Protein AF-A0A447JFD4-F1 (afdb_monomer_lite)

Organism: NCBI:txid1962639

Radius of gyration: 13.33 Å; chains: 1; bounding box: 26×24×35 Å

InterPro domains:
  IPR036849 Enolase-like, C-terminal domain superfamily [G3DSA:3.20.20.120] (3-63)
  IPR036849 Enolase-like, C-terminal domain superfamily [SSF51604] (1-63)

Structure (mmCIF, N/CA/C/O backbone):
data_AF-A0A447JFD4-F1
#
_entry.id   AF-A0A447JFD4-F1
#
loop_
_atom_site.group_PDB
_atom_site.id
_atom_site.type_symbol
_atom_site.label_atom_id
_atom_site.label_alt_id
_atom_site.label_comp_id
_atom_site.label_asym_id
_atom_site.label_entity_id
_atom_site.la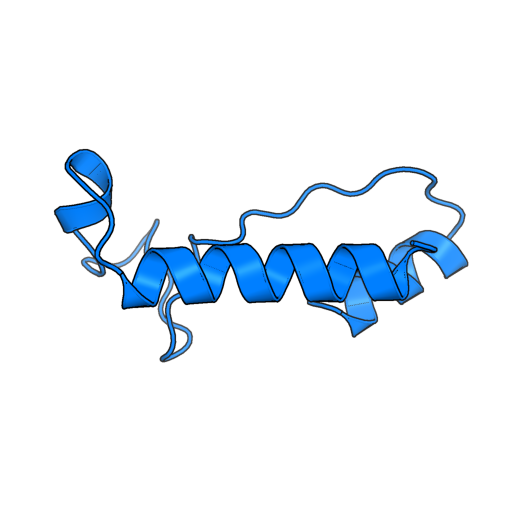bel_seq_id
_atom_site.pdbx_PDB_ins_code
_atom_site.Cartn_x
_atom_site.Cartn_y
_atom_site.Cartn_z
_atom_site.occupancy
_atom_site.B_iso_or_equiv
_atom_site.auth_seq_id
_atom_site.auth_comp_id
_atom_site.auth_asym_id
_atom_site.auth_atom_id
_atom_site.pdbx_PDB_model_num
ATOM 1 N N . MET A 1 1 ? -1.251 5.735 -7.427 1.00 71.12 1 MET A N 1
ATOM 2 C CA . MET A 1 1 ? -0.323 4.601 -7.222 1.00 71.12 1 MET A CA 1
ATOM 3 C C . MET A 1 1 ? -0.122 3.776 -8.491 1.00 71.12 1 MET A C 1
ATOM 5 O O . MET A 1 1 ? 0.995 3.759 -8.976 1.00 71.12 1 MET A O 1
ATOM 9 N N . LEU A 1 2 ? -1.168 3.214 -9.112 1.00 79.00 2 LEU A N 1
ATOM 10 C CA . LEU A 1 2 ? -1.061 2.392 -10.338 1.00 79.00 2 LEU A CA 1
ATOM 11 C C . LEU A 1 2 ? -0.177 2.979 -11.458 1.00 79.00 2 LEU A C 1
ATOM 13 O O . LEU A 1 2 ? 0.729 2.326 -11.961 1.00 79.00 2 LEU A O 1
ATOM 17 N N . ARG A 1 3 ? -0.406 4.252 -11.814 1.00 83.38 3 ARG A N 1
ATOM 18 C CA . ARG A 1 3 ? 0.380 4.958 -12.842 1.00 83.38 3 ARG A CA 1
ATOM 19 C C . ARG A 1 3 ? 1.869 5.038 -12.492 1.00 83.38 3 ARG A C 1
ATOM 21 O O . ARG A 1 3 ? 2.700 5.015 -13.384 1.00 83.38 3 ARG A O 1
ATOM 28 N N . ARG A 1 4 ? 2.195 5.139 -11.200 1.00 85.56 4 ARG A N 1
ATOM 29 C CA . ARG A 1 4 ? 3.578 5.216 -10.711 1.00 85.56 4 ARG A CA 1
ATOM 30 C C . ARG A 1 4 ? 4.267 3.854 -10.749 1.00 85.56 4 ARG A C 1
ATOM 32 O O . ARG A 1 4 ? 5.444 3.820 -11.058 1.00 85.56 4 ARG A O 1
ATOM 39 N N . ALA A 1 5 ? 3.532 2.764 -10.516 1.00 85.69 5 ALA A N 1
ATOM 40 C CA . ALA A 1 5 ? 4.061 1.412 -10.693 1.00 85.69 5 ALA A CA 1
ATOM 41 C C . ALA A 1 5 ? 4.475 1.159 -12.152 1.00 85.69 5 ALA A C 1
ATOM 43 O O . ALA A 1 5 ? 5.587 0.714 -12.395 1.00 85.69 5 ALA A O 1
ATOM 44 N N . ARG A 1 6 ? 3.619 1.527 -13.119 1.00 87.94 6 ARG A N 1
ATOM 45 C CA . ARG A 1 6 ? 3.957 1.430 -14.552 1.00 87.94 6 ARG A CA 1
ATOM 46 C C . ARG A 1 6 ? 5.135 2.322 -14.933 1.00 87.94 6 ARG A C 1
ATOM 48 O O . ARG A 1 6 ? 6.063 1.836 -15.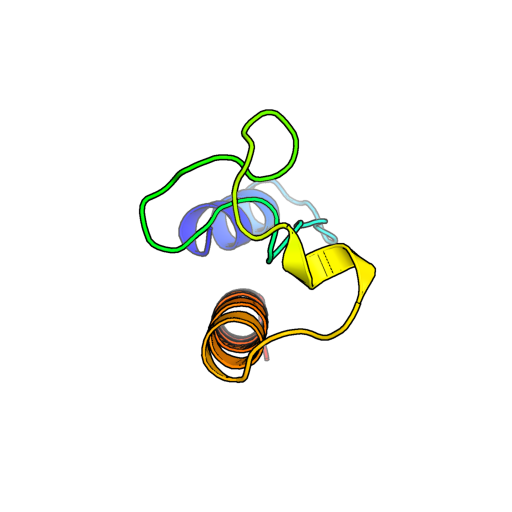552 1.00 87.94 6 ARG A O 1
ATOM 55 N N . ALA A 1 7 ? 5.137 3.577 -14.479 1.00 91.75 7 ALA A N 1
ATOM 56 C CA . ALA A 1 7 ? 6.253 4.485 -14.740 1.00 91.75 7 ALA A CA 1
ATOM 57 C C . ALA A 1 7 ? 7.591 3.947 -14.202 1.00 91.75 7 ALA A C 1
ATOM 59 O O . ALA A 1 7 ? 8.598 4.072 -14.875 1.00 91.75 7 ALA A O 1
ATOM 60 N N . ALA A 1 8 ? 7.603 3.306 -13.027 1.00 92.12 8 ALA A N 1
ATOM 61 C CA . ALA A 1 8 ? 8.823 2.698 -12.497 1.00 92.12 8 ALA A CA 1
ATOM 62 C C . ALA A 1 8 ? 9.331 1.538 -13.376 1.00 92.12 8 ALA A C 1
ATOM 64 O O . ALA A 1 8 ? 10.533 1.414 -13.579 1.00 92.12 8 ALA A O 1
ATOM 65 N N . LEU A 1 9 ? 8.429 0.720 -13.928 1.00 91.31 9 LEU A N 1
ATOM 66 C CA . LEU A 1 9 ? 8.803 -0.317 -14.895 1.00 91.31 9 LEU A CA 1
ATOM 67 C C . LEU A 1 9 ? 9.337 0.289 -16.199 1.00 91.31 9 LEU A C 1
ATOM 69 O O . LEU A 1 9 ? 10.349 -0.178 -16.715 1.00 91.31 9 LEU A O 1
ATOM 73 N N . ASP A 1 10 ? 8.687 1.343 -16.704 1.00 93.25 10 ASP A N 1
ATOM 74 C CA . ASP A 1 10 ? 9.125 2.072 -17.902 1.00 93.25 10 ASP A CA 1
ATOM 75 C C . ASP A 1 10 ? 10.515 2.715 -17.697 1.00 93.25 10 ASP A C 1
ATOM 77 O O . ASP A 1 10 ? 11.319 2.764 -18.626 1.00 93.25 10 ASP A O 1
ATOM 81 N N . ASP A 1 11 ? 10.824 3.140 -16.466 1.00 94.62 11 ASP A N 1
ATOM 82 C CA . ASP A 1 11 ? 12.131 3.669 -16.047 1.00 94.62 11 ASP A CA 1
ATOM 83 C C . ASP A 1 11 ? 13.200 2.566 -15.848 1.00 94.62 11 ASP A C 1
ATOM 85 O O . ASP A 1 11 ? 14.346 2.861 -15.502 1.00 94.62 11 ASP A O 1
ATOM 89 N N . GLY A 1 12 ? 12.855 1.293 -16.071 1.00 95.81 12 GLY A N 1
ATOM 90 C CA . GLY A 1 12 ? 13.777 0.158 -15.999 1.00 95.81 12 GLY A CA 1
ATOM 91 C C . GLY A 1 12 ? 13.989 -0.419 -14.598 1.00 95.81 12 GLY A C 1
ATOM 92 O O . GLY A 1 12 ? 14.878 -1.254 -14.422 1.00 95.81 12 GLY A O 1
ATOM 93 N N . TYR A 1 13 ? 13.194 -0.011 -13.603 1.00 95.25 13 TYR A N 1
ATOM 94 C CA . TYR A 1 13 ? 13.195 -0.670 -12.297 1.00 95.25 13 TYR A CA 1
ATOM 95 C C . TYR A 1 13 ? 12.478 -2.019 -12.383 1.00 95.25 13 TYR A C 1
ATOM 97 O O . TYR A 1 13 ? 11.389 -2.124 -12.940 1.00 95.25 13 TYR A O 1
ATOM 105 N N . ASP A 1 14 ? 13.052 -3.042 -11.761 1.00 93.75 14 ASP A N 1
ATOM 106 C CA . ASP A 1 14 ? 12.476 -4.386 -11.638 1.00 93.75 14 ASP A CA 1
ATOM 107 C C . ASP A 1 14 ? 11.769 -4.616 -10.289 1.00 93.75 14 ASP A C 1
ATOM 109 O O . ASP A 1 14 ? 11.077 -5.618 -10.096 1.00 93.75 14 ASP A O 1
ATOM 113 N N . ALA A 1 15 ? 11.898 -3.666 -9.359 1.00 93.75 15 ALA A N 1
ATOM 114 C CA . ALA A 1 15 ? 11.299 -3.717 -8.036 1.00 93.75 15 ALA A CA 1
ATOM 115 C C . ALA A 1 15 ? 10.792 -2.342 -7.581 1.00 93.75 15 ALA A C 1
ATOM 117 O O . ALA A 1 15 ? 11.422 -1.309 -7.808 1.00 93.75 15 ALA A O 1
ATOM 118 N N . ILE A 1 16 ? 9.663 -2.339 -6.864 1.00 93.06 16 ILE A N 1
ATOM 119 C CA . ILE A 1 16 ? 9.095 -1.142 -6.231 1.00 93.06 16 ILE A CA 1
ATOM 120 C C . ILE A 1 16 ? 8.700 -1.426 -4.782 1.00 93.06 16 ILE A C 1
ATOM 122 O O . ILE A 1 16 ? 8.364 -2.552 -4.420 1.00 93.06 16 ILE A O 1
ATOM 126 N N . LYS A 1 17 ? 8.683 -0.376 -3.956 1.00 94.12 17 LYS A N 1
ATOM 127 C CA . LYS A 1 17 ? 8.1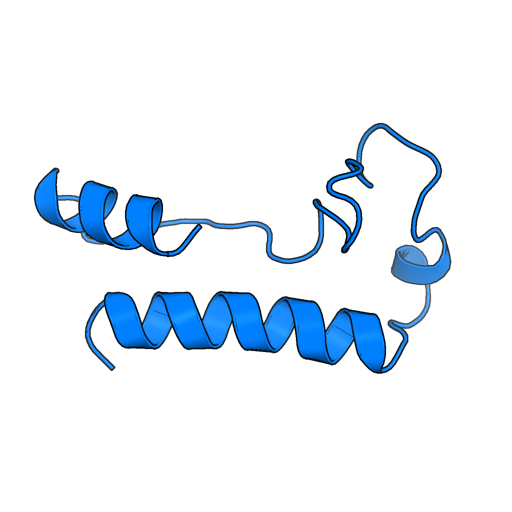38 -0.405 -2.594 1.00 94.12 17 LYS A CA 1
ATOM 128 C C . LYS A 1 17 ? 6.967 0.566 -2.490 1.00 94.12 17 LYS A C 1
ATOM 130 O O . LYS A 1 17 ? 7.025 1.665 -3.037 1.00 94.12 17 LYS A O 1
ATOM 135 N N . VAL A 1 18 ? 5.927 0.174 -1.764 1.00 95.44 18 VAL A N 1
ATOM 136 C CA . VAL A 1 18 ? 4.756 1.012 -1.489 1.00 95.44 18 VAL A CA 1
ATOM 137 C C . VAL A 1 18 ? 4.266 0.766 -0.067 1.00 95.44 18 VAL A C 1
ATOM 139 O O . VAL A 1 18 ? 4.254 -0.381 0.376 1.00 95.44 18 VAL A O 1
ATOM 142 N N . ASP A 1 19 ? 3.854 1.826 0.627 1.00 96.56 19 ASP A N 1
ATOM 143 C CA . ASP A 1 19 ? 3.023 1.712 1.825 1.00 96.56 19 ASP A CA 1
ATOM 144 C C . ASP A 1 19 ? 1.542 1.803 1.403 1.00 96.56 19 ASP A C 1
ATOM 146 O O . ASP A 1 19 ? 1.096 2.848 0.914 1.00 96.56 19 ASP A O 1
ATOM 150 N N . PRO A 1 20 ? 0.764 0.710 1.501 1.00 96.44 20 PRO A N 1
ATOM 151 C CA . PRO A 1 20 ? -0.618 0.701 1.044 1.00 96.44 20 PRO A CA 1
ATOM 152 C C . PRO A 1 20 ? -1.617 1.258 2.070 1.00 96.44 20 PRO A C 1
ATOM 154 O O . PRO A 1 20 ? -2.802 1.332 1.732 1.00 96.44 20 PRO A O 1
ATOM 157 N N . LEU A 1 21 ? -1.200 1.634 3.286 1.00 97.62 21 LEU A N 1
ATOM 158 C CA . LEU A 1 21 ? -2.092 2.045 4.382 1.00 97.62 21 LEU A CA 1
ATOM 159 C C . LEU A 1 21 ? -1.807 3.441 4.950 1.00 97.62 21 LEU A C 1
ATOM 161 O O . LEU A 1 21 ? -2.715 3.998 5.569 1.00 97.62 21 LEU A O 1
ATOM 165 N N . GLU A 1 22 ? -0.619 4.006 4.711 1.00 97.44 22 GLU A N 1
ATOM 166 C CA . GLU A 1 22 ? -0.225 5.365 5.123 1.00 97.44 22 GLU A CA 1
ATOM 167 C C . GLU A 1 22 ? -1.258 6.421 4.711 1.00 97.44 22 GLU A C 1
ATOM 169 O O . GLU A 1 22 ? -1.679 7.230 5.531 1.00 97.44 22 GLU A O 1
ATOM 174 N N . ILE A 1 23 ? -1.743 6.369 3.470 1.00 97.56 23 ILE A N 1
ATOM 175 C CA . ILE A 1 23 ? -2.751 7.313 2.975 1.00 97.56 23 ILE A CA 1
ATOM 176 C C . ILE A 1 23 ? -4.154 6.747 3.193 1.00 97.56 23 ILE A C 1
ATOM 178 O O . ILE A 1 23 ? -4.476 5.675 2.674 1.00 97.56 23 ILE A O 1
ATOM 182 N N . ASP A 1 24 ? -5.029 7.449 3.906 1.00 95.75 24 ASP A N 1
ATOM 183 C CA . ASP A 1 24 ? -6.406 6.993 4.118 1.00 95.75 24 ASP A CA 1
ATOM 184 C C . ASP A 1 24 ? -7.300 7.173 2.866 1.00 95.75 24 ASP A C 1
ATOM 186 O O . ASP A 1 24 ? -6.823 7.414 1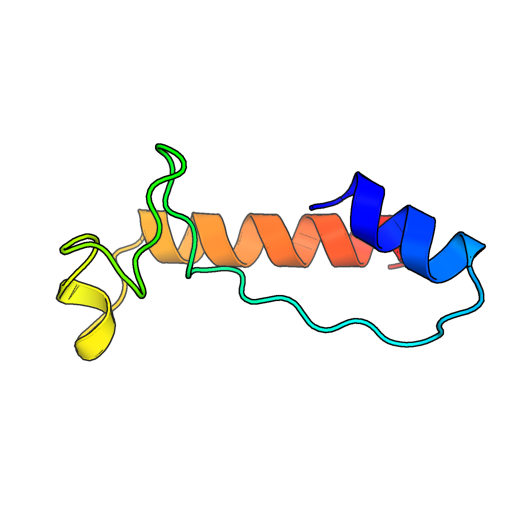.752 1.00 95.75 24 ASP A O 1
ATOM 190 N N . ARG A 1 25 ? -8.621 6.986 3.003 1.00 94.62 25 ARG A N 1
ATOM 191 C CA . ARG A 1 25 ? -9.565 7.165 1.881 1.00 94.62 25 ARG A CA 1
ATOM 192 C C . ARG A 1 25 ? -9.789 8.629 1.498 1.00 94.62 25 ARG A C 1
ATOM 194 O O . ARG A 1 25 ? -10.176 8.888 0.362 1.00 94.62 25 ARG A O 1
ATOM 201 N N . ASN A 1 26 ? -9.563 9.552 2.424 1.00 95.75 26 ASN A N 1
ATOM 202 C CA . ASN A 1 26 ? -9.707 10.990 2.219 1.00 95.75 26 ASN A CA 1
ATOM 203 C C . ASN A 1 26 ? -8.418 11.622 1.674 1.00 95.75 26 ASN A C 1
ATOM 205 O O . ASN A 1 26 ? -8.433 12.782 1.274 1.00 95.75 26 ASN A O 1
ATOM 209 N N . GLY A 1 27 ? -7.325 10.856 1.620 1.00 94.75 27 GLY A N 1
ATOM 210 C CA . GLY A 1 27 ? -6.011 11.356 1.235 1.00 94.75 27 GLY A CA 1
ATOM 211 C C . GLY A 1 27 ? -5.211 11.917 2.410 1.00 94.75 27 GLY A C 1
ATOM 212 O O . GLY A 1 27 ? -4.157 12.498 2.168 1.00 94.75 27 GLY A O 1
ATOM 213 N N . ASP A 1 28 ? -5.689 11.741 3.646 1.00 96.19 28 ASP A N 1
ATOM 214 C CA . ASP A 1 28 ? -4.956 12.130 4.847 1.00 96.19 28 ASP A CA 1
ATOM 215 C C . ASP A 1 28 ? -3.800 11.146 5.096 1.00 96.19 28 ASP A C 1
ATOM 217 O O . ASP A 1 28 ? -3.913 9.935 4.873 1.00 96.19 28 ASP A O 1
ATOM 221 N N . ASP A 1 29 ? -2.691 11.683 5.586 1.00 97.06 29 ASP A N 1
ATOM 222 C CA . ASP A 1 29 ? -1.466 10.963 5.902 1.00 97.06 29 ASP A CA 1
ATOM 223 C C . ASP A 1 29 ? -1.506 10.473 7.357 1.00 97.06 29 ASP A C 1
ATOM 225 O O . ASP A 1 29 ? -1.406 11.251 8.308 1.00 97.06 29 ASP A O 1
ATOM 229 N N . CYS A 1 30 ? -1.655 9.163 7.542 1.00 96.12 30 CYS A N 1
ATOM 230 C CA . CYS A 1 30 ? -1.767 8.531 8.855 1.00 96.12 30 CYS A CA 1
ATOM 231 C C . CYS A 1 30 ? -0.449 8.519 9.646 1.00 96.12 30 CYS A C 1
ATOM 233 O O . CYS A 1 30 ? -0.484 8.234 10.843 1.00 96.12 30 CYS A O 1
ATOM 235 N N . VAL A 1 31 ? 0.698 8.793 9.016 1.00 96.31 31 VAL A N 1
ATOM 236 C CA . VAL A 1 31 ? 2.003 8.849 9.692 1.00 96.31 31 VAL A CA 1
ATOM 237 C C . VAL A 1 31 ? 2.159 10.178 10.426 1.00 96.31 31 VAL A C 1
ATOM 239 O O . VAL A 1 31 ? 2.624 10.200 11.567 1.00 96.31 31 VAL A O 1
ATOM 242 N N . PHE A 1 32 ? 1.729 11.283 9.811 1.00 95.38 32 PHE A N 1
ATOM 243 C CA . PHE A 1 32 ? 1.882 12.629 10.384 1.00 95.38 32 PHE A CA 1
ATOM 244 C C . PHE A 1 32 ? 0.593 13.228 10.948 1.00 95.38 32 PHE A C 1
ATOM 246 O O . PHE A 1 32 ? 0.638 14.234 11.661 1.00 95.38 32 PHE A O 1
ATOM 253 N N . GLN A 1 33 ? -0.563 12.636 10.654 1.00 95.06 33 GLN A N 1
ATOM 254 C CA . GLN A 1 33 ? -1.855 13.105 11.137 1.00 95.06 33 GLN A CA 1
ATOM 255 C C . GLN A 1 33 ? -2.503 12.066 12.042 1.00 95.06 33 GLN A C 1
ATOM 257 O O . GLN A 1 33 ? -2.345 10.859 11.889 1.00 95.06 33 GLN A O 1
ATOM 262 N N . ASN A 1 34 ? -3.301 12.552 12.992 1.00 94.56 34 ASN A N 1
ATOM 263 C CA . ASN A 1 34 ? -4.026 11.702 13.926 1.00 94.56 34 ASN A CA 1
ATOM 264 C C . ASN A 1 34 ? -5.250 11.045 13.251 1.00 94.56 34 ASN A C 1
ATOM 266 O O . ASN A 1 34 ? -6.404 11.393 13.526 1.00 94.56 34 ASN A O 1
ATOM 270 N N 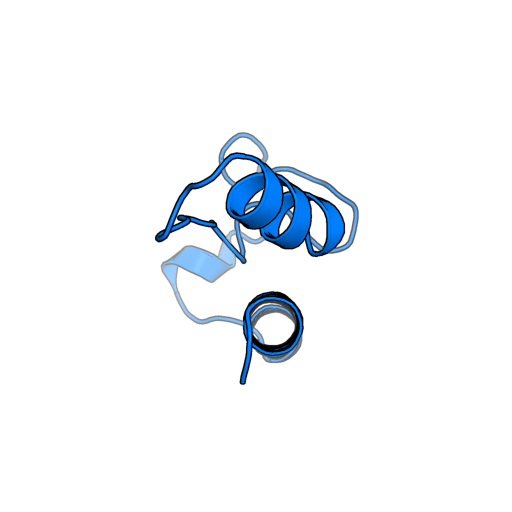. ARG A 1 35 ? -4.984 10.128 12.318 1.00 96.00 35 ARG A N 1
ATOM 271 C CA . ARG A 1 35 ? -5.949 9.331 11.551 1.00 96.00 35 ARG A CA 1
ATOM 272 C C . ARG A 1 35 ? -5.704 7.851 11.782 1.00 96.00 35 ARG A C 1
ATOM 274 O O . ARG A 1 35 ? -4.609 7.452 12.150 1.00 96.00 35 ARG A O 1
ATOM 281 N N . ASN A 1 36 ? -6.759 7.049 11.623 1.00 93.94 36 ASN A N 1
ATOM 282 C CA . ASN A 1 36 ? -6.698 5.586 11.709 1.00 93.94 36 ASN A CA 1
ATOM 283 C C . ASN A 1 36 ? -5.884 5.037 12.901 1.00 93.94 36 ASN A C 1
ATOM 285 O O . ASN A 1 36 ? -5.201 4.026 12.783 1.00 93.94 36 ASN A O 1
ATOM 289 N N . ARG A 1 37 ? -5.992 5.663 14.084 1.00 96.31 37 ARG A N 1
ATOM 290 C CA . ARG A 1 37 ? -5.269 5.253 15.310 1.00 96.31 37 ARG A CA 1
ATOM 291 C C . ARG A 1 37 ? -5.430 3.777 15.686 1.00 96.31 37 ARG A C 1
ATOM 293 O O . ARG A 1 37 ? -4.620 3.245 16.436 1.00 96.31 37 ARG A O 1
ATOM 300 N N . ASN A 1 38 ? -6.482 3.118 15.201 1.00 97.50 38 ASN A N 1
ATOM 301 C CA . ASN A 1 38 ? -6.694 1.690 15.409 1.00 97.50 38 ASN A CA 1
ATOM 302 C C . ASN A 1 38 ? -5.658 0.807 14.682 1.00 97.50 38 ASN A C 1
ATOM 304 O O . ASN A 1 38 ? -5.601 -0.382 14.977 1.00 97.50 38 ASN A O 1
ATOM 308 N N . TYR A 1 39 ? -4.837 1.359 13.778 1.00 96.94 39 TYR A N 1
ATOM 309 C CA . TYR A 1 39 ? -3.770 0.636 13.075 1.00 96.94 39 TYR A CA 1
ATOM 310 C C . TYR A 1 39 ? -2.779 -0.053 14.019 1.00 96.94 39 TYR A C 1
ATOM 312 O O . TYR A 1 39 ? -2.296 -1.132 13.698 1.00 96.94 39 TYR A O 1
ATOM 320 N N . SER A 1 40 ? -2.516 0.512 15.202 1.00 96.56 40 SER A N 1
ATOM 321 C CA . SER A 1 40 ? -1.644 -0.113 16.210 1.00 96.56 40 SER A CA 1
ATOM 322 C C . SER A 1 40 ? -2.309 -1.259 16.989 1.00 96.56 40 SER A C 1
ATOM 324 O O . SER A 1 40 ? -1.680 -1.839 17.870 1.00 96.56 40 SER A O 1
ATOM 326 N N . GLY A 1 41 ? -3.576 -1.569 16.703 1.00 97.62 41 GLY A N 1
ATOM 327 C CA . GLY A 1 41 ? -4.301 -2.714 17.245 1.00 97.62 41 GLY A CA 1
ATOM 328 C C . GLY A 1 41 ? -4.693 -3.678 16.132 1.00 97.62 41 GLY A C 1
ATOM 329 O O . GLY A 1 41 ? -3.900 -4.515 15.714 1.00 97.62 41 GLY A O 1
ATOM 330 N N . LEU A 1 42 ? -5.934 -3.561 15.657 1.00 98.12 42 LEU A N 1
ATOM 331 C CA . LEU A 1 42 ? -6.464 -4.366 14.559 1.00 98.12 42 LEU A CA 1
ATOM 332 C C . LEU A 1 42 ? -7.026 -3.461 13.465 1.00 98.12 42 LEU A C 1
ATOM 334 O O . LEU A 1 42 ? -7.686 -2.452 13.738 1.00 98.12 42 LEU A O 1
ATOM 338 N N . LEU A 1 43 ? -6.796 -3.862 12.215 1.00 98.12 43 LEU A N 1
ATOM 339 C CA . LEU A 1 43 ? -7.395 -3.208 11.060 1.00 98.12 43 LEU A CA 1
ATOM 340 C C . LEU A 1 43 ? -8.903 -3.448 11.037 1.00 98.12 43 LEU A C 1
ATOM 342 O O . LEU A 1 43 ? -9.385 -4.559 11.261 1.00 98.12 43 LEU A O 1
ATOM 346 N N . LEU A 1 44 ? -9.647 -2.402 10.693 1.00 98.00 44 LEU A N 1
ATOM 347 C CA . LEU A 1 44 ? -11.047 -2.537 10.321 1.00 98.00 44 LEU A CA 1
ATOM 348 C C . LEU A 1 44 ? -11.142 -3.156 8.923 1.00 98.00 44 LEU A C 1
ATOM 350 O O . LEU A 1 44 ? -10.263 -2.960 8.080 1.00 98.00 44 LEU A O 1
ATOM 354 N N . ALA A 1 45 ? -12.248 -3.846 8.642 1.00 98.06 45 ALA A N 1
ATOM 355 C CA . ALA A 1 45 ? -12.465 -4.516 7.357 1.00 98.06 45 ALA A CA 1
ATOM 356 C C . ALA A 1 45 ? -12.291 -3.573 6.149 1.00 98.06 45 ALA A C 1
ATOM 358 O O . ALA A 1 45 ? -11.743 -3.967 5.122 1.00 98.06 45 ALA A O 1
ATOM 359 N N . ASP A 1 46 ? -12.710 -2.314 6.278 1.00 97.38 46 ASP A N 1
ATOM 360 C CA . ASP A 1 46 ? -12.587 -1.314 5.215 1.00 97.38 46 ASP A CA 1
ATOM 361 C C . ASP A 1 46 ? -11.154 -0.855 4.945 1.00 97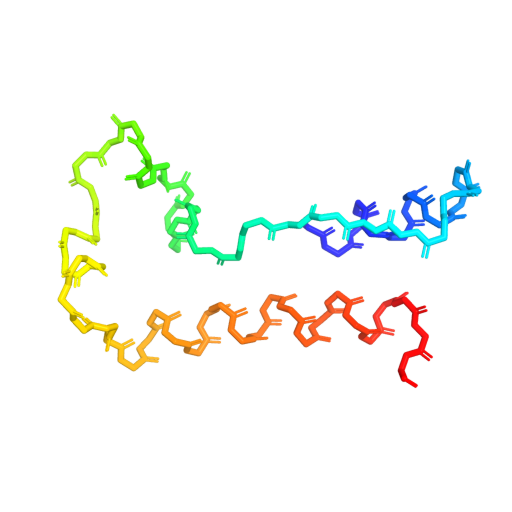.38 46 ASP A C 1
ATOM 363 O O . ASP A 1 46 ? -10.831 -0.519 3.802 1.00 97.38 46 ASP A O 1
ATOM 367 N N . GLN A 1 47 ? -10.310 -0.839 5.978 1.00 98.00 47 GLN A N 1
ATOM 368 C CA . GLN A 1 47 ? -8.889 -0.510 5.871 1.00 98.00 47 GLN A CA 1
ATOM 369 C C . GLN A 1 47 ? -8.132 -1.684 5.245 1.00 98.00 47 GLN A C 1
ATOM 371 O O . GLN A 1 47 ? -7.317 -1.478 4.348 1.00 98.00 47 GLN A O 1
ATOM 376 N N . LEU A 1 48 ? -8.477 -2.916 5.639 1.00 98.25 48 LEU A N 1
ATOM 377 C CA . LEU A 1 48 ? -7.919 -4.131 5.049 1.00 98.25 48 LEU A CA 1
ATOM 378 C C . LEU A 1 48 ? -8.213 -4.209 3.545 1.00 98.25 48 LEU A C 1
ATOM 380 O O . LEU A 1 48 ? -7.285 -4.288 2.744 1.00 98.25 48 LEU A O 1
ATOM 384 N N . LYS A 1 49 ? -9.490 -4.080 3.155 1.00 97.94 49 LYS A N 1
ATOM 385 C CA . LYS A 1 49 ? -9.906 -4.075 1.741 1.00 97.94 49 LYS A CA 1
ATOM 386 C C . LYS A 1 49 ? -9.233 -2.963 0.939 1.00 97.94 49 LYS A C 1
ATOM 388 O O . LYS A 1 49 ? -8.919 -3.150 -0.231 1.00 97.94 49 LYS A O 1
ATOM 393 N N . MET A 1 50 ? -9.015 -1.797 1.550 1.00 97.31 50 MET A N 1
ATOM 394 C CA . MET A 1 50 ? -8.330 -0.679 0.901 1.00 97.31 50 MET A CA 1
ATOM 395 C C . MET A 1 50 ? -6.861 -1.009 0.612 1.00 97.31 50 MET A C 1
ATOM 397 O O . MET A 1 50 ? -6.407 -0.792 -0.513 1.00 97.31 50 MET A O 1
ATOM 401 N N . GLY A 1 51 ? -6.131 -1.525 1.604 1.00 96.94 51 GLY A N 1
ATOM 402 C CA . GLY A 1 51 ? -4.733 -1.918 1.431 1.00 96.94 51 GLY A CA 1
ATOM 403 C C . GLY A 1 51 ? -4.579 -3.029 0.390 1.00 96.94 51 GLY A C 1
ATOM 404 O O . GLY A 1 51 ? -3.782 -2.901 -0.538 1.00 96.94 51 GLY A O 1
ATOM 405 N N . GLU A 1 52 ? -5.409 -4.069 0.489 1.00 97.81 52 GLU A N 1
ATOM 406 C CA . GLU A 1 52 ? -5.439 -5.189 -0.458 1.00 97.81 52 GLU A CA 1
ATOM 407 C C . GLU A 1 52 ? -5.724 -4.721 -1.890 1.00 97.81 52 GLU A C 1
ATOM 409 O O . GLU A 1 52 ? -4.949 -5.023 -2.796 1.00 97.81 52 GLU A O 1
ATOM 414 N N . ALA A 1 53 ? -6.772 -3.918 -2.105 1.00 96.69 53 ALA A N 1
ATOM 415 C CA . ALA A 1 53 ? -7.136 -3.437 -3.437 1.00 96.69 53 ALA A CA 1
ATOM 416 C C . ALA A 1 53 ? -6.022 -2.603 -4.091 1.00 96.69 53 ALA A C 1
ATOM 418 O O . ALA A 1 53 ? -5.816 -2.682 -5.302 1.00 96.69 53 ALA A O 1
ATOM 419 N N . ARG A 1 54 ? -5.274 -1.816 -3.303 1.00 95.81 54 ARG A N 1
ATOM 420 C CA . ARG A 1 54 ? -4.131 -1.032 -3.801 1.00 95.81 54 ARG A CA 1
ATOM 421 C C . ARG A 1 54 ? -2.992 -1.935 -4.270 1.00 95.81 54 ARG A C 1
ATOM 423 O O . ARG A 1 54 ? -2.470 -1.712 -5.362 1.00 95.81 54 ARG A O 1
ATOM 430 N N . ILE A 1 55 ? -2.639 -2.953 -3.484 1.00 95.50 55 ILE A N 1
ATOM 431 C CA . ILE A 1 55 ? -1.589 -3.916 -3.844 1.00 95.50 55 ILE A CA 1
ATOM 432 C C . ILE A 1 55 ? -2.015 -4.774 -5.035 1.00 95.50 55 ILE A C 1
ATOM 434 O O . ILE A 1 55 ? -1.247 -4.893 -5.988 1.00 95.50 55 ILE A O 1
ATOM 438 N N . ALA A 1 56 ? -3.237 -5.311 -5.027 1.00 95.50 56 ALA A N 1
ATOM 439 C CA . ALA A 1 56 ? -3.772 -6.116 -6.121 1.00 95.50 56 ALA A CA 1
ATOM 440 C C . ALA A 1 56 ? -3.745 -5.342 -7.445 1.00 95.50 56 ALA A C 1
ATOM 442 O O . ALA A 1 56 ? -3.241 -5.837 -8.448 1.00 95.50 56 ALA A O 1
ATOM 443 N N . ALA A 1 57 ? -4.182 -4.080 -7.433 1.00 92.81 57 ALA A N 1
ATOM 444 C CA . ALA A 1 57 ? -4.137 -3.245 -8.623 1.00 92.81 57 ALA A CA 1
ATOM 445 C C . ALA A 1 57 ? -2.692 -3.006 -9.104 1.00 92.81 57 ALA A C 1
ATOM 447 O O . ALA A 1 57 ? -2.420 -3.067 -10.302 1.00 92.81 57 ALA A O 1
ATOM 448 N N . MET A 1 58 ? -1.745 -2.753 -8.192 1.00 92.25 58 MET A N 1
ATOM 449 C CA . MET A 1 58 ? -0.331 -2.595 -8.559 1.00 92.25 58 MET A CA 1
ATOM 450 C C . MET A 1 58 ? 0.253 -3.874 -9.161 1.00 92.25 58 MET A C 1
ATOM 452 O O . MET A 1 58 ? 0.922 -3.792 -10.185 1.00 92.25 58 MET A O 1
ATOM 456 N N . ARG A 1 59 ? -0.053 -5.040 -8.586 1.00 92.75 59 ARG A N 1
ATOM 457 C CA . ARG A 1 59 ? 0.367 -6.349 -9.097 1.00 92.75 59 ARG A CA 1
ATOM 458 C C . ARG A 1 59 ? -0.154 -6.610 -10.510 1.00 92.75 59 ARG A C 1
ATOM 460 O O . ARG A 1 59 ? 0.634 -6.938 -11.392 1.00 92.75 59 ARG A O 1
ATOM 467 N N . GLU A 1 60 ? -1.444 -6.385 -10.738 1.00 92.38 60 GLU A N 1
ATOM 468 C CA . GLU A 1 60 ? -2.061 -6.480 -12.068 1.00 92.38 60 GLU A CA 1
ATOM 469 C C . GLU A 1 60 ? -1.367 -5.564 -13.084 1.00 92.38 60 GLU A C 1
ATOM 471 O O . GLU A 1 60 ? -1.084 -5.952 -14.214 1.00 92.38 60 GLU A O 1
ATOM 476 N N . ALA A 1 61 ? -1.023 -4.340 -12.679 1.00 88.12 61 ALA A N 1
ATOM 477 C CA . ALA A 1 61 ? -0.329 -3.403 -13.555 1.00 88.12 61 ALA A CA 1
ATOM 478 C C . ALA A 1 61 ? 1.136 -3.769 -13.838 1.00 88.12 61 ALA A C 1
ATOM 480 O O . ALA A 1 61 ? 1.675 -3.248 -14.813 1.00 88.12 61 ALA A O 1
ATOM 481 N N . MET A 1 62 ? 1.762 -4.602 -13.002 1.00 87.88 62 MET A N 1
ATOM 482 C CA . MET A 1 62 ? 3.171 -4.988 -13.115 1.00 87.88 62 MET A CA 1
ATOM 483 C C . MET A 1 62 ? 3.405 -6.352 -13.776 1.00 87.88 62 MET A C 1
ATOM 485 O O . MET A 1 62 ? 4.557 -6.686 -14.034 1.00 87.88 62 MET A O 1
ATOM 489 N N . GLY A 1 63 ? 2.351 -7.120 -14.071 1.00 78.25 63 GLY A N 1
ATOM 490 C CA . GLY A 1 63 ? 2.467 -8.352 -14.859 1.00 78.25 63 GLY A CA 1
ATOM 491 C C . GLY A 1 63 ? 2.007 -9.650 -14.195 1.00 78.25 63 GLY A C 1
ATOM 492 O O . GLY A 1 63 ? 2.535 -10.682 -14.585 1.00 78.25 63 GLY A O 1
ATOM 493 N N . GLY A 1 64 ? 1.045 -9.600 -13.256 1.00 56.69 64 GLY A N 1
ATOM 494 C CA . GLY A 1 64 ? 0.217 -10.753 -12.831 1.00 56.69 64 GLY A CA 1
ATOM 495 C C . GLY A 1 64 ? 0.962 -11.987 -12.329 1.00 56.69 64 GLY A C 1
ATOM 496 O O . GLY A 1 64 ? 1.267 -12.865 -13.157 1.00 56.69 64 GLY A O 1
#

Foldseek 3Di:
DQVVLLVCVVVVDPDDDDDQQQQDPVRDGVVPDVPPPCPVPDDDPVSVCSSVVVVVSSCVSNPD

pLDDT: mean 93.27, std 6.92, range [56.69, 98.25]

Sequence (64 aa):
MLRRARAALDDGYDAIKVDPLEIDRNGDDCVFQNRNRNYSGLLLADQLKMGEARIAAMREAMGG

Secondary structure (DSSP, 8-state):
-HHHHHHHHHTT-S-----SSSB-SSS-BTTTSS--GGGGS---HHHHHHHHHHHHHHHHHHT-